Protein AF-A0A6B3HNR5-F1 (afdb_monomer_lite)

Se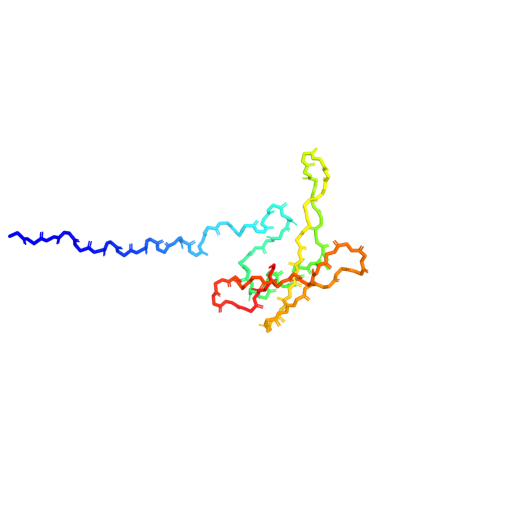condary structure (DSSP, 8-state):
-PPPPPPPP----TTS--GGGGGT--S-TTSHHHHHH--SSEEEEETTEEEEE--EESS--EE--TTT---EEPPB-TTSSEE-

Radius of gyration: 16.76 Å; chains: 1; bounding box: 57×29×33 Å

Sequence (84 aa):
MTGPEPRPARGLPHDAESPFAAYGLPGKPGTDAFWAAARAPLPVPADDGWLTLFLWRGSPADLDFESWSGPVTLRRWAATDCWY

Foldseek 3Di:
DDDDDPDPDPPPPLPDFAPCVQLVFDDRPQDPSRVVRDDPQGWDDDDPGTDTDGKDFADWDWDDDPPDDHTHTWDDDDPHRITD

Structure (mmCIF, N/CA/C/O backbone):
data_AF-A0A6B3HNR5-F1
#
_entry.id   AF-A0A6B3HNR5-F1
#
loop_
_atom_site.group_PDB
_atom_site.id
_atom_site.type_symbol
_atom_site.label_atom_id
_atom_site.label_alt_id
_atom_site.label_comp_id
_atom_site.label_asym_id
_atom_site.label_entity_id
_atom_site.label_seq_id
_atom_site.pdbx_PDB_ins_code
_atom_site.Cartn_x
_atom_site.Cartn_y
_atom_site.Cartn_z
_atom_site.occupancy
_atom_site.B_iso_or_equiv
_atom_site.auth_seq_id
_atom_site.auth_comp_id
_atom_site.auth_asym_id
_atom_site.auth_atom_id
_atom_site.pdbx_PDB_model_num
ATOM 1 N N . MET A 1 1 ? -43.205 8.704 -21.941 1.00 42.47 1 MET A N 1
ATOM 2 C CA . MET A 1 1 ? -41.749 8.650 -22.180 1.00 42.47 1 MET A CA 1
ATOM 3 C C . MET A 1 1 ? -41.048 8.813 -20.843 1.00 42.47 1 MET A C 1
ATOM 5 O O . MET A 1 1 ? -40.850 9.932 -20.397 1.00 42.47 1 MET A O 1
ATOM 9 N N . THR A 1 2 ? -40.779 7.708 -20.156 1.00 51.81 2 THR A N 1
ATOM 10 C CA . THR A 1 2 ? -39.980 7.660 -18.926 1.00 51.81 2 THR A CA 1
ATOM 11 C C . THR A 1 2 ? -38.564 7.255 -19.325 1.00 51.81 2 THR A C 1
ATOM 13 O O . THR A 1 2 ? -38.374 6.209 -19.943 1.00 51.81 2 THR A O 1
ATOM 16 N N . GLY A 1 3 ? -37.587 8.129 -19.072 1.00 49.69 3 GLY A N 1
ATOM 17 C CA . GLY A 1 3 ? -36.172 7.824 -19.296 1.00 49.69 3 GLY A CA 1
ATOM 18 C C . GLY A 1 3 ? -35.696 6.720 -18.343 1.00 49.69 3 GLY A C 1
ATOM 19 O O . GLY A 1 3 ? -36.293 6.551 -17.279 1.00 49.69 3 GLY A O 1
ATOM 20 N N . PRO A 1 4 ? -34.662 5.944 -18.707 1.00 57.56 4 PRO A N 1
ATOM 21 C CA . PRO A 1 4 ? -34.172 4.877 -17.847 1.00 57.56 4 PRO A CA 1
ATOM 22 C C . PRO A 1 4 ? -33.524 5.467 -16.589 1.00 57.56 4 PRO A C 1
ATOM 24 O O . PRO A 1 4 ? -32.705 6.382 -16.672 1.00 57.56 4 PRO A O 1
ATOM 27 N N . GLU A 1 5 ? -33.893 4.930 -15.427 1.00 53.66 5 GLU A N 1
ATOM 28 C CA . GLU A 1 5 ? -33.286 5.274 -14.142 1.00 53.66 5 GLU A CA 1
ATOM 29 C C . GLU A 1 5 ? -31.779 4.950 -14.139 1.00 53.66 5 GLU A C 1
ATOM 31 O O . GLU A 1 5 ? -31.350 3.976 -14.778 1.00 53.66 5 GLU A O 1
ATOM 36 N N . PRO A 1 6 ? -30.945 5.735 -13.428 1.00 55.12 6 PRO A N 1
ATOM 37 C CA . PRO A 1 6 ? -29.536 5.412 -13.275 1.00 55.12 6 PRO A CA 1
ATOM 38 C C . PRO A 1 6 ? -29.408 4.069 -12.555 1.00 55.12 6 PRO A C 1
ATOM 40 O O . PRO A 1 6 ? -29.871 3.888 -11.430 1.00 55.12 6 PRO A O 1
ATOM 43 N N . ARG A 1 7 ? -28.770 3.106 -13.227 1.00 54.50 7 ARG A N 1
ATOM 44 C CA . ARG A 1 7 ? -28.441 1.804 -12.642 1.00 54.50 7 ARG A CA 1
ATOM 45 C C . ARG A 1 7 ? -27.620 2.041 -11.371 1.00 54.50 7 ARG A C 1
ATOM 47 O O . ARG A 1 7 ? -26.685 2.844 -11.432 1.00 54.50 7 ARG A O 1
ATOM 54 N N . PRO A 1 8 ? -27.896 1.344 -10.254 1.00 48.72 8 PRO A N 1
ATOM 55 C CA . PRO A 1 8 ? -27.006 1.409 -9.107 1.00 48.72 8 PRO A CA 1
ATOM 56 C C . PRO A 1 8 ? -25.609 1.015 -9.583 1.00 48.72 8 PRO A C 1
ATOM 58 O O . PRO A 1 8 ? -25.444 0.010 -10.286 1.00 48.72 8 PRO A O 1
ATOM 61 N N . ALA A 1 9 ? -24.614 1.840 -9.251 1.00 56.03 9 ALA A N 1
ATOM 62 C CA . ALA A 1 9 ? -23.222 1.487 -9.455 1.00 56.03 9 ALA A CA 1
ATOM 63 C C . ALA A 1 9 ? -23.032 0.096 -8.849 1.00 56.03 9 ALA A C 1
ATOM 65 O O . ALA A 1 9 ? -23.312 -0.105 -7.667 1.00 56.03 9 ALA A O 1
ATOM 66 N N . ARG A 1 10 ? -22.644 -0.880 -9.677 1.00 48.72 10 ARG A N 1
ATOM 67 C CA . ARG A 1 10 ? -22.239 -2.200 -9.199 1.00 48.72 10 ARG A CA 1
ATOM 68 C C . ARG A 1 10 ? -21.158 -1.948 -8.162 1.00 48.72 10 ARG A C 1
ATOM 70 O O . ARG A 1 10 ? -20.044 -1.583 -8.529 1.00 48.72 10 ARG A O 1
ATOM 77 N N . GLY A 1 11 ? -21.508 -2.088 -6.885 1.00 45.91 11 GLY A N 1
ATOM 78 C CA . GLY A 1 11 ? -20.521 -2.249 -5.837 1.00 45.91 11 GLY A CA 1
ATOM 79 C C . GLY A 1 11 ? -19.661 -3.412 -6.291 1.00 45.91 11 GLY A C 1
ATOM 80 O O . GLY A 1 11 ? -20.155 -4.534 -6.406 1.00 45.91 11 GLY A O 1
ATOM 81 N N . LEU A 1 12 ? -18.424 -3.114 -6.685 1.00 51.62 12 LEU A N 1
ATOM 82 C CA . LEU A 1 12 ? -17.436 -4.147 -6.940 1.00 51.62 12 LEU A CA 1
ATOM 83 C C . LEU A 1 12 ? -17.443 -5.032 -5.690 1.00 51.62 12 LEU A C 1
ATOM 85 O O . LEU A 1 12 ? -17.475 -4.479 -4.583 1.00 51.62 12 LEU A O 1
ATOM 89 N N . PRO A 1 13 ? -17.520 -6.366 -5.833 1.00 43.34 13 PRO A N 1
ATOM 90 C CA . PRO A 1 13 ? -17.580 -7.238 -4.676 1.00 43.34 13 PRO A CA 1
ATOM 91 C C . PRO A 1 13 ? -16.443 -6.844 -3.737 1.00 43.34 13 PRO A C 1
ATOM 93 O O . PRO A 1 13 ? -15.296 -6.714 -4.154 1.00 43.34 13 PRO A O 1
ATOM 96 N N . HIS A 1 14 ? -16.765 -6.631 -2.462 1.00 50.16 14 HIS A N 1
ATOM 97 C CA . HIS A 1 14 ? -15.762 -6.375 -1.427 1.00 50.16 14 HIS A CA 1
ATOM 98 C C . HIS A 1 14 ? -14.816 -7.584 -1.224 1.00 50.16 14 HIS A C 1
ATOM 100 O O . HIS A 1 14 ? -13.892 -7.484 -0.417 1.00 50.16 14 HIS A O 1
ATOM 106 N N . ASP A 1 15 ? -15.083 -8.675 -1.956 1.00 46.75 15 ASP A N 1
ATOM 107 C CA . ASP A 1 15 ? -14.329 -9.919 -2.146 1.00 46.75 15 ASP A CA 1
ATOM 108 C C . ASP A 1 15 ? -13.475 -9.956 -3.429 1.00 46.75 15 ASP A C 1
ATOM 110 O O . ASP A 1 15 ? -12.877 -10.986 -3.734 1.00 46.75 15 ASP A O 1
ATOM 114 N N . ALA A 1 16 ? -13.407 -8.876 -4.217 1.00 51.25 16 ALA A N 1
ATOM 115 C CA . ALA A 1 16 ? -12.386 -8.792 -5.254 1.00 51.25 16 ALA A CA 1
ATOM 116 C C . ALA A 1 16 ? -11.018 -8.847 -4.563 1.00 51.25 16 ALA A C 1
ATOM 118 O O . ALA A 1 16 ? -10.762 -8.071 -3.638 1.00 51.25 16 ALA A O 1
ATOM 119 N N . GLU A 1 17 ? -10.184 -9.795 -4.987 1.00 57.38 17 GLU A N 1
ATOM 120 C CA . GLU A 1 17 ? -8.789 -9.930 -4.586 1.00 57.38 17 GLU A CA 1
ATOM 121 C C . GLU A 1 17 ? -8.160 -8.540 -4.419 1.00 57.38 17 GLU A C 1
ATOM 123 O O . GLU A 1 17 ? -8.286 -7.680 -5.296 1.00 57.38 17 GLU A O 1
ATOM 128 N N . SER A 1 18 ? -7.587 -8.283 -3.239 1.00 73.00 18 SER A N 1
ATOM 129 C CA . SER A 1 18 ? -6.984 -6.987 -2.929 1.00 73.00 18 SER A CA 1
ATOM 130 C C . SER A 1 18 ? -6.045 -6.603 -4.074 1.00 73.00 18 SER A C 1
ATOM 132 O O . SER A 1 18 ? -5.203 -7.426 -4.438 1.00 73.00 18 SER A O 1
ATOM 134 N N . PRO A 1 19 ? -6.103 -5.375 -4.625 1.00 81.19 19 PRO A N 1
ATOM 135 C CA . PRO A 1 19 ? -5.158 -4.968 -5.669 1.00 81.19 19 PRO A CA 1
ATOM 136 C C . PRO A 1 19 ? -3.704 -5.038 -5.179 1.00 81.19 19 PRO A C 1
ATOM 138 O O . PRO A 1 19 ? -2.773 -5.002 -5.978 1.00 81.19 19 PRO A O 1
ATOM 141 N N . PHE A 1 20 ? -3.503 -5.155 -3.863 1.00 91.44 20 PHE A N 1
ATOM 142 C CA . PHE A 1 20 ? -2.196 -5.298 -3.247 1.00 91.44 20 PHE A CA 1
ATOM 143 C C . PHE A 1 20 ? -1.667 -6.742 -3.226 1.00 91.44 20 PHE A C 1
ATOM 145 O O . PHE A 1 20 ? -0.525 -6.954 -2.823 1.00 91.44 20 PHE A O 1
ATOM 152 N N . ALA A 1 21 ? -2.435 -7.727 -3.707 1.00 90.12 21 ALA A N 1
ATOM 153 C CA . ALA A 1 21 ? -1.986 -9.115 -3.837 1.00 90.12 21 ALA A CA 1
ATOM 154 C C . ALA A 1 21 ? -0.753 -9.244 -4.748 1.00 90.12 21 ALA A C 1
ATOM 156 O O . ALA A 1 21 ? 0.141 -10.037 -4.460 1.00 90.12 21 ALA A O 1
ATOM 157 N N . ALA A 1 22 ? -0.639 -8.392 -5.775 1.00 90.38 22 ALA A N 1
ATOM 158 C CA . ALA A 1 22 ? 0.545 -8.312 -6.634 1.00 90.38 22 ALA A CA 1
ATOM 159 C C . ALA A 1 22 ? 1.833 -7.956 -5.864 1.00 90.38 22 ALA A C 1
ATOM 161 O O . ALA A 1 22 ? 2.920 -8.329 -6.288 1.00 90.38 22 ALA A O 1
ATOM 162 N N . TYR A 1 23 ? 1.707 -7.293 -4.710 1.00 93.44 23 TYR A N 1
ATOM 163 C CA . TYR A 1 23 ? 2.809 -6.952 -3.804 1.00 93.44 23 TYR A CA 1
ATOM 164 C C . TYR A 1 23 ? 3.009 -8.003 -2.700 1.00 93.44 23 TYR A C 1
ATOM 166 O O . TYR A 1 23 ? 3.726 -7.761 -1.731 1.00 93.44 23 TYR A O 1
ATOM 174 N N . GLY A 1 24 ? 2.347 -9.160 -2.810 1.00 91.81 24 GLY A N 1
ATOM 175 C CA . GLY A 1 24 ? 2.413 -10.241 -1.830 1.00 91.81 24 GLY A CA 1
ATOM 176 C C . GLY A 1 24 ? 1.633 -9.974 -0.542 1.00 91.81 24 GLY A C 1
ATOM 177 O O . GLY A 1 24 ? 1.869 -10.662 0.449 1.00 91.81 24 GLY A O 1
ATOM 178 N N . LEU A 1 25 ? 0.718 -8.994 -0.524 1.00 92.75 25 LEU A N 1
ATOM 179 C CA . LEU A 1 25 ? -0.081 -8.678 0.660 1.00 92.75 25 LEU A CA 1
ATOM 180 C C . LEU A 1 25 ? -1.414 -9.435 0.675 1.00 92.75 25 LEU A C 1
ATOM 182 O O . LEU A 1 25 ? -2.296 -9.132 -0.136 1.00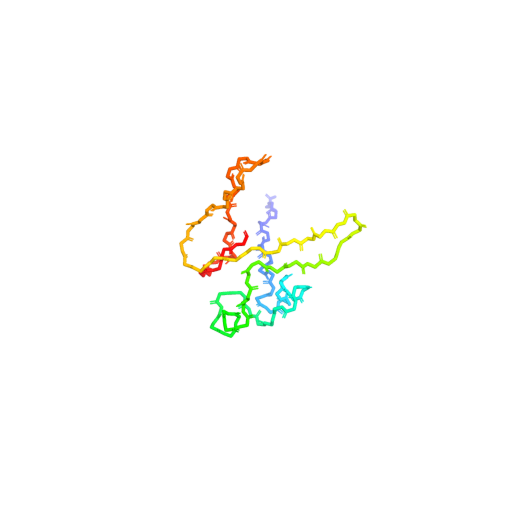 92.75 25 LEU A O 1
ATOM 186 N N . PRO A 1 26 ? -1.600 -10.385 1.611 1.00 87.81 26 PRO A N 1
ATOM 187 C CA . PRO A 1 26 ? -2.856 -11.093 1.758 1.00 87.81 26 PRO A CA 1
ATOM 188 C C . PRO A 1 26 ? -3.892 -10.256 2.516 1.00 87.81 26 PRO A C 1
ATOM 190 O O . PRO A 1 26 ? -3.576 -9.370 3.313 1.00 87.81 26 PRO A O 1
ATOM 193 N N . GLY A 1 27 ? -5.158 -10.619 2.328 1.00 89.00 27 GLY A N 1
ATOM 194 C CA . GLY A 1 27 ? -6.272 -10.035 3.064 1.00 89.00 27 GLY A CA 1
ATOM 195 C C . GLY A 1 27 ? -6.750 -8.692 2.512 1.00 89.00 27 GLY A C 1
ATOM 196 O O . GLY A 1 27 ? -6.200 -8.115 1.573 1.00 89.00 27 GLY A O 1
ATOM 197 N N . LYS A 1 28 ? -7.847 -8.205 3.094 1.00 91.81 28 LYS A N 1
ATOM 198 C CA . LYS A 1 28 ? -8.510 -6.975 2.657 1.00 91.81 28 LYS A CA 1
ATOM 199 C C . LYS A 1 28 ? -7.790 -5.747 3.229 1.00 91.81 28 LYS A C 1
ATOM 201 O O . LYS A 1 28 ? -7.532 -5.734 4.438 1.00 91.81 28 LYS A O 1
ATOM 206 N N . PRO A 1 29 ? -7.526 -4.695 2.433 1.00 94.25 29 PRO A N 1
ATOM 207 C CA . PRO A 1 29 ? -6.841 -3.512 2.937 1.00 94.25 29 PRO A CA 1
ATOM 208 C C . PRO A 1 29 ? -7.603 -2.861 4.091 1.00 94.25 29 PRO A C 1
ATOM 210 O O . PRO A 1 29 ? -8.834 -2.778 4.067 1.00 94.25 29 PRO A O 1
ATOM 213 N N . GLY A 1 30 ? -6.862 -2.431 5.109 1.00 93.25 30 GLY A N 1
ATOM 214 C CA . GLY A 1 30 ? -7.412 -1.850 6.335 1.00 93.25 30 GLY A CA 1
ATOM 215 C C . GLY A 1 30 ? -7.861 -2.858 7.401 1.00 93.25 30 GLY A C 1
ATOM 216 O O . GLY A 1 30 ? -8.347 -2.462 8.455 1.00 93.25 30 GLY A O 1
ATOM 217 N N . THR A 1 31 ? -7.723 -4.163 7.154 1.00 94.25 31 THR A N 1
ATOM 218 C CA . THR A 1 31 ? -7.941 -5.186 8.191 1.00 94.25 31 THR A CA 1
ATOM 219 C C . THR A 1 31 ? -6.675 -5.425 9.007 1.00 94.25 31 THR A C 1
ATOM 221 O O . THR A 1 31 ? -5.565 -5.212 8.523 1.00 94.25 31 THR A O 1
ATOM 224 N N . ASP A 1 32 ? -6.819 -5.936 10.229 1.00 94.38 32 ASP A N 1
ATOM 225 C CA . ASP A 1 32 ? -5.656 -6.268 11.060 1.00 94.38 32 ASP A CA 1
ATOM 226 C C . ASP A 1 32 ? -4.776 -7.353 10.427 1.00 94.38 32 ASP A C 1
ATOM 228 O O . ASP A 1 32 ? -3.557 -7.283 10.535 1.00 94.38 32 ASP A O 1
ATOM 232 N N . ALA A 1 33 ? -5.365 -8.311 9.701 1.00 91.88 33 ALA A N 1
ATOM 233 C CA . ALA A 1 33 ? -4.608 -9.323 8.961 1.00 91.88 33 ALA A CA 1
ATOM 234 C C . ALA A 1 33 ? -3.726 -8.694 7.868 1.00 91.88 33 ALA A C 1
ATOM 236 O O . ALA A 1 33 ? -2.552 -9.041 7.744 1.00 91.88 33 ALA A O 1
ATOM 237 N N . PHE A 1 34 ? -4.271 -7.726 7.124 1.00 94.62 34 PHE A N 1
ATOM 238 C CA . PHE A 1 34 ? -3.516 -6.960 6.134 1.00 94.62 34 PHE A CA 1
ATOM 239 C C . PHE A 1 34 ? -2.383 -6.164 6.793 1.00 94.62 34 PHE A C 1
ATOM 241 O O . PHE A 1 34 ? -1.238 -6.235 6.352 1.00 94.62 34 PHE A O 1
ATOM 248 N N . TRP A 1 35 ? -2.669 -5.461 7.892 1.00 95.31 35 TRP A N 1
ATOM 249 C CA . TRP A 1 35 ? -1.666 -4.664 8.601 1.00 95.31 35 TRP A CA 1
ATOM 250 C C . TRP A 1 35 ? -0.584 -5.502 9.288 1.00 95.31 35 TRP A C 1
ATOM 252 O O . TRP A 1 35 ? 0.561 -5.065 9.361 1.00 95.31 35 TRP A O 1
ATOM 262 N N . ALA A 1 36 ? -0.906 -6.713 9.744 1.00 95.25 36 ALA A N 1
ATOM 263 C CA . ALA A 1 36 ? 0.083 -7.641 10.285 1.00 95.25 36 ALA A CA 1
ATOM 264 C C . ALA A 1 36 ? 1.102 -8.076 9.214 1.00 95.25 36 ALA A C 1
ATOM 266 O O . ALA A 1 36 ? 2.300 -8.190 9.505 1.00 95.25 36 ALA A O 1
ATOM 267 N N . ALA A 1 37 ? 0.631 -8.274 7.976 1.00 93.12 37 ALA A N 1
ATOM 268 C CA . ALA A 1 37 ? 1.455 -8.638 6.825 1.00 93.12 37 ALA A CA 1
ATOM 269 C C . ALA A 1 37 ? 2.188 -7.440 6.191 1.00 93.12 37 ALA A C 1
ATOM 271 O O . ALA A 1 37 ? 3.253 -7.619 5.603 1.00 93.12 37 ALA A O 1
ATOM 272 N N . ALA A 1 38 ? 1.651 -6.224 6.321 1.00 93.12 38 ALA A N 1
ATOM 273 C CA . ALA A 1 38 ? 2.208 -5.023 5.711 1.00 93.12 38 ALA A CA 1
ATOM 274 C C . ALA A 1 38 ? 3.655 -4.738 6.163 1.00 93.12 38 ALA A C 1
ATOM 276 O O . ALA A 1 38 ? 3.975 -4.668 7.355 1.00 93.12 38 ALA A O 1
ATOM 277 N N . ARG A 1 39 ? 4.542 -4.551 5.179 1.00 90.62 39 ARG A N 1
ATOM 278 C CA . ARG A 1 39 ? 5.944 -4.130 5.335 1.00 90.62 39 ARG A CA 1
ATOM 279 C C . ARG A 1 39 ? 6.285 -3.128 4.230 1.00 90.62 39 ARG A C 1
ATOM 281 O O . ARG A 1 39 ? 6.970 -3.473 3.280 1.00 90.62 39 ARG A O 1
ATOM 288 N N . ALA A 1 40 ? 5.731 -1.920 4.312 1.00 90.31 40 ALA A N 1
ATOM 289 C CA . ALA A 1 40 ? 5.937 -0.885 3.299 1.00 90.31 40 ALA A CA 1
ATOM 290 C C . ALA A 1 40 ? 7.247 -0.095 3.530 1.00 90.31 40 ALA A C 1
ATOM 292 O O . ALA A 1 40 ? 7.631 0.090 4.688 1.00 90.31 40 ALA A O 1
ATOM 293 N N . PRO A 1 41 ? 7.903 0.412 2.467 1.00 94.75 41 PRO A N 1
ATOM 294 C CA . PRO A 1 41 ? 7.513 0.290 1.059 1.00 94.75 41 PRO A CA 1
ATOM 295 C C . PRO A 1 41 ? 7.746 -1.114 0.476 1.00 94.75 41 PRO A C 1
ATOM 297 O O . PRO A 1 41 ? 8.694 -1.800 0.848 1.00 94.75 41 PRO A O 1
ATOM 300 N N . LEU A 1 42 ? 6.878 -1.526 -0.454 1.00 95.75 42 LEU A N 1
ATOM 301 C CA . LEU A 1 42 ? 6.920 -2.830 -1.126 1.00 95.75 42 LEU A CA 1
ATOM 302 C C . LEU A 1 42 ? 7.190 -2.654 -2.624 1.00 95.75 42 LEU A C 1
ATOM 304 O O . LEU A 1 42 ? 6.267 -2.309 -3.366 1.00 95.75 42 LEU A O 1
ATOM 308 N N . PRO A 1 43 ? 8.429 -2.873 -3.082 1.00 95.56 43 PRO A N 1
ATOM 309 C CA . PRO A 1 43 ? 8.765 -2.833 -4.496 1.00 95.56 43 PRO A CA 1
ATOM 310 C C . PRO A 1 43 ? 8.479 -4.181 -5.174 1.00 95.56 43 PRO A C 1
ATOM 312 O O . PRO A 1 43 ? 8.815 -5.240 -4.643 1.00 95.56 43 PRO A O 1
ATOM 315 N N . VAL A 1 44 ? 7.915 -4.141 -6.381 1.00 95.38 44 VAL A N 1
ATOM 316 C CA . VAL A 1 44 ? 7.819 -5.289 -7.296 1.00 95.38 44 VAL A CA 1
ATOM 317 C C . VAL A 1 44 ? 8.443 -4.947 -8.651 1.00 95.38 44 VAL A C 1
ATOM 319 O O . VAL A 1 44 ? 8.388 -3.782 -9.058 1.00 95.38 44 VAL A O 1
ATOM 322 N N . PRO A 1 45 ? 9.050 -5.920 -9.358 1.00 95.69 45 PRO A N 1
ATOM 323 C CA . PRO A 1 45 ? 9.583 -5.682 -10.697 1.00 95.69 45 PRO A CA 1
ATOM 324 C C . PRO A 1 45 ? 8.490 -5.227 -11.675 1.00 95.69 45 PRO A C 1
ATOM 326 O O . PRO A 1 45 ? 7.376 -5.751 -11.652 1.00 95.69 45 PRO A O 1
ATOM 329 N N . ALA A 1 46 ? 8.828 -4.279 -12.546 1.00 93.75 46 ALA A N 1
ATOM 330 C CA . ALA A 1 46 ? 8.013 -3.800 -13.661 1.00 93.75 46 ALA A CA 1
ATOM 331 C C . ALA A 1 46 ? 8.885 -3.668 -14.926 1.00 93.75 46 ALA A C 1
ATOM 333 O O . ALA A 1 46 ? 10.106 -3.775 -14.830 1.00 93.75 46 ALA A O 1
ATOM 334 N N . ASP A 1 47 ? 8.269 -3.431 -16.090 1.00 93.19 47 ASP A N 1
ATOM 335 C CA . ASP A 1 47 ? 8.934 -3.497 -17.406 1.00 93.19 47 ASP A CA 1
ATOM 336 C C . ASP A 1 47 ? 10.271 -2.733 -17.468 1.00 93.19 47 ASP A C 1
ATOM 338 O O . ASP A 1 47 ? 11.285 -3.313 -17.847 1.00 93.19 47 ASP A O 1
ATOM 342 N N . ASP A 1 48 ? 10.294 -1.477 -17.008 1.00 92.88 48 ASP A N 1
ATOM 343 C CA . ASP A 1 48 ? 11.487 -0.613 -17.019 1.00 92.88 48 ASP A CA 1
ATOM 344 C C . ASP A 1 48 ? 11.892 -0.133 -15.611 1.00 92.88 48 ASP A C 1
ATOM 346 O O . ASP A 1 48 ? 12.395 0.977 -15.423 1.00 92.88 48 ASP A O 1
ATOM 350 N N . GLY A 1 49 ? 11.669 -0.956 -14.581 1.00 94.81 49 GLY A N 1
ATOM 351 C CA . GLY A 1 49 ? 12.105 -0.626 -13.225 1.00 94.81 49 GLY A CA 1
ATOM 352 C C . GLY A 1 49 ? 11.309 -1.319 -12.131 1.00 94.81 49 GLY A C 1
ATOM 353 O O . GLY A 1 49 ? 11.107 -2.531 -12.153 1.00 94.81 49 GLY A O 1
ATOM 354 N N . TRP A 1 50 ? 10.890 -0.537 -11.139 1.00 95.62 50 TRP A N 1
ATOM 355 C CA . TRP A 1 50 ? 10.170 -1.031 -9.972 1.00 95.62 50 TRP A CA 1
ATOM 356 C C . TRP A 1 50 ? 8.883 -0.249 -9.785 1.00 95.62 50 TRP A C 1
ATOM 358 O O . TRP A 1 50 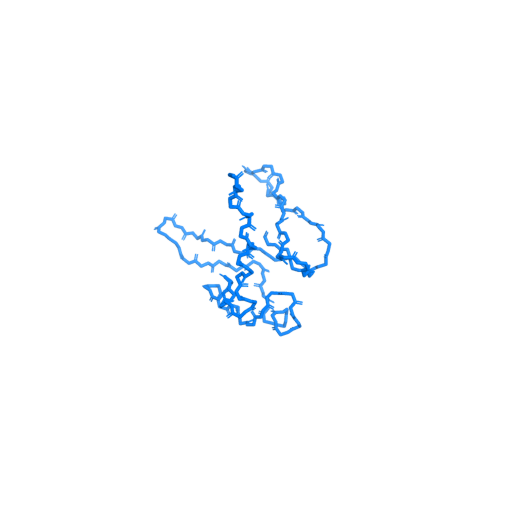? 8.880 0.982 -9.838 1.00 95.62 50 TRP A O 1
ATOM 368 N N . LEU A 1 51 ? 7.802 -0.970 -9.514 1.00 94.94 51 LEU A N 1
ATOM 369 C CA . LEU A 1 51 ? 6.575 -0.383 -9.007 1.00 94.94 51 LEU A CA 1
ATOM 370 C C . LEU A 1 51 ? 6.564 -0.551 -7.488 1.00 94.94 51 LEU A C 1
ATOM 372 O O . LEU A 1 51 ? 6.632 -1.670 -6.986 1.00 94.94 51 LEU A O 1
ATOM 376 N N . THR A 1 52 ? 6.490 0.558 -6.756 1.00 95.44 52 THR A N 1
ATOM 377 C CA . THR A 1 52 ? 6.592 0.549 -5.292 1.00 95.44 52 THR A CA 1
ATOM 378 C C . THR A 1 52 ? 5.277 0.965 -4.656 1.00 95.44 52 THR A C 1
ATOM 380 O O . THR A 1 52 ? 4.795 2.071 -4.890 1.00 95.44 52 THR A O 1
ATOM 383 N N . LEU A 1 53 ? 4.724 0.092 -3.816 1.00 96.38 53 LEU A N 1
ATOM 384 C CA . LEU A 1 53 ? 3.568 0.386 -2.977 1.00 96.38 53 LEU A CA 1
ATOM 385 C C . LEU A 1 53 ? 4.022 0.995 -1.651 1.00 96.38 53 LEU A C 1
ATOM 387 O O . LEU A 1 53 ? 4.779 0.383 -0.894 1.00 96.38 53 LEU A O 1
ATOM 391 N N . PHE A 1 54 ? 3.502 2.177 -1.347 1.00 97.00 54 PHE A N 1
ATOM 392 C CA . PHE A 1 54 ? 3.603 2.802 -0.035 1.00 97.00 54 PHE A CA 1
ATOM 393 C C . PHE A 1 54 ? 2.295 2.578 0.717 1.00 97.00 54 PHE A C 1
ATOM 395 O O . PHE A 1 54 ? 1.244 2.449 0.100 1.00 97.00 54 PHE A O 1
ATOM 402 N N . LEU A 1 55 ? 2.356 2.476 2.044 1.00 97.38 55 LEU A N 1
ATOM 403 C CA . LEU A 1 55 ? 1.170 2.271 2.870 1.00 97.38 55 LEU A CA 1
ATOM 404 C C . LEU A 1 55 ? 1.234 3.128 4.122 1.00 97.38 55 LEU A C 1
ATOM 406 O O . LEU A 1 55 ? 2.275 3.216 4.774 1.00 97.38 55 LEU A O 1
ATOM 410 N N . TRP A 1 56 ? 0.088 3.683 4.494 1.00 97.62 56 TRP A N 1
ATOM 411 C CA . TRP A 1 56 ? -0.094 4.424 5.731 1.00 97.62 56 TRP A CA 1
ATOM 412 C C . TRP A 1 56 ? -1.420 4.056 6.402 1.00 97.62 56 TRP A C 1
ATOM 414 O O . TRP A 1 56 ? -2.449 3.908 5.735 1.00 97.62 56 TRP A O 1
ATOM 424 N N . ARG A 1 57 ? -1.396 3.880 7.730 1.00 97.06 57 ARG A N 1
ATOM 425 C CA . ARG A 1 57 ? -2.570 3.509 8.533 1.00 97.06 57 ARG A CA 1
ATOM 426 C C . ARG A 1 57 ? -3.128 4.727 9.265 1.00 97.06 57 ARG A C 1
ATOM 428 O O . ARG A 1 57 ? -2.408 5.397 9.998 1.00 97.06 57 ARG A O 1
ATOM 435 N N . GLY A 1 58 ? -4.433 4.954 9.143 1.00 96.44 58 GLY A N 1
ATOM 436 C CA . GLY A 1 58 ? -5.178 5.950 9.908 1.00 96.44 58 GLY A CA 1
ATOM 437 C C . GLY A 1 58 ? -5.640 7.135 9.064 1.00 96.44 58 GLY A C 1
ATOM 438 O O . GLY A 1 58 ? -6.685 7.072 8.414 1.00 96.44 58 GLY A O 1
ATOM 439 N N . SER A 1 59 ? -4.905 8.241 9.139 1.00 96.62 59 SER A N 1
ATOM 440 C CA . SER A 1 59 ? -5.281 9.554 8.596 1.00 96.62 59 SER A CA 1
ATOM 441 C C . SER A 1 59 ? -4.732 9.809 7.184 1.00 96.62 59 SER A C 1
ATOM 443 O O . SER A 1 59 ? -3.816 9.102 6.770 1.00 96.62 59 SER A O 1
ATOM 445 N N . PRO A 1 60 ? -5.230 10.838 6.464 1.00 97.38 60 PRO A N 1
ATOM 446 C CA . PRO A 1 60 ? -4.578 11.312 5.244 1.00 97.38 60 PRO A CA 1
ATOM 447 C C . PRO A 1 60 ? -3.089 11.594 5.481 1.00 97.38 60 PRO A C 1
ATOM 449 O O . PRO A 1 60 ? -2.724 12.069 6.562 1.00 97.38 60 PRO A O 1
ATOM 452 N N . ALA A 1 61 ? -2.258 11.296 4.485 1.00 96.44 61 ALA A N 1
ATOM 453 C CA . ALA A 1 61 ? -0.816 11.510 4.525 1.00 96.44 61 ALA A CA 1
ATOM 454 C C . ALA A 1 61 ? -0.258 11.752 3.115 1.00 96.44 61 ALA A C 1
ATOM 456 O O . ALA A 1 61 ? -0.840 11.309 2.121 1.00 96.44 61 ALA A O 1
ATOM 457 N N . ASP A 1 62 ? 0.883 12.434 3.062 1.00 95.94 62 ASP A N 1
ATOM 458 C CA . ASP A 1 62 ? 1.626 12.739 1.844 1.00 95.94 62 ASP A CA 1
ATOM 459 C C . ASP A 1 62 ? 2.998 12.050 1.889 1.00 95.94 62 ASP A C 1
ATOM 461 O O . ASP A 1 62 ? 3.611 11.937 2.954 1.00 95.94 62 ASP A O 1
ATOM 465 N N . LEU A 1 63 ? 3.487 11.594 0.736 1.00 93.94 63 LEU A N 1
ATOM 466 C CA . LEU A 1 63 ? 4.872 11.161 0.556 1.00 93.94 63 LEU A CA 1
ATOM 467 C C . LEU A 1 63 ? 5.699 12.333 0.059 1.00 93.94 63 LEU A C 1
ATOM 469 O O . LEU A 1 63 ? 5.404 12.886 -1.000 1.00 93.94 63 LEU A O 1
ATOM 473 N N . ASP A 1 64 ? 6.753 12.664 0.789 1.00 93.56 64 ASP A N 1
ATOM 474 C CA . ASP A 1 64 ? 7.742 13.633 0.341 1.00 93.56 64 ASP A CA 1
ATOM 475 C C . ASP A 1 64 ? 8.998 12.900 -0.136 1.00 93.56 64 ASP A C 1
ATOM 477 O O . ASP A 1 64 ? 9.534 12.040 0.568 1.00 93.56 64 ASP A O 1
ATOM 481 N N . PHE A 1 65 ? 9.447 13.210 -1.350 1.00 90.75 65 PHE A N 1
ATOM 482 C CA . PHE A 1 65 ? 10.657 12.633 -1.922 1.00 90.75 65 PHE A CA 1
ATOM 483 C C . PHE A 1 65 ? 11.703 13.729 -2.072 1.00 90.75 65 PHE A C 1
ATOM 485 O O . PHE A 1 65 ? 11.561 14.619 -2.906 1.00 90.75 65 PHE A O 1
ATOM 492 N N . GLU A 1 66 ? 12.804 13.603 -1.333 1.00 85.75 66 GLU A N 1
ATOM 493 C CA . GLU A 1 66 ? 13.776 14.681 -1.097 1.00 85.75 66 GLU A CA 1
ATOM 494 C C . GLU A 1 66 ? 14.384 15.337 -2.351 1.00 85.75 66 GLU A C 1
ATOM 496 O O . GLU A 1 66 ? 14.959 16.417 -2.253 1.00 85.75 66 GLU A O 1
ATOM 501 N N . SER A 1 67 ? 14.344 14.693 -3.522 1.00 80.50 67 SER A N 1
ATOM 502 C CA . SER A 1 67 ? 15.198 15.088 -4.654 1.00 80.50 67 SER A CA 1
ATOM 503 C C . SER A 1 67 ? 14.512 15.284 -6.004 1.00 80.50 67 SER A C 1
ATOM 505 O O . SER A 1 67 ? 15.175 15.755 -6.926 1.00 80.50 67 SER A O 1
ATOM 507 N N . TRP A 1 68 ? 13.242 14.911 -6.188 1.00 67.31 68 TRP A N 1
ATOM 508 C CA . TRP A 1 68 ? 12.726 14.771 -7.563 1.00 67.31 68 TRP A CA 1
ATOM 509 C C . TRP A 1 68 ? 11.224 14.967 -7.776 1.00 67.31 68 TRP A C 1
ATOM 511 O O . TRP A 1 68 ? 10.821 15.198 -8.916 1.00 67.31 68 TRP A O 1
ATOM 521 N N . SER A 1 69 ? 10.393 14.938 -6.731 1.00 80.12 69 SER A N 1
ATOM 522 C CA . SER A 1 69 ? 8.959 15.206 -6.861 1.00 80.12 69 SER A CA 1
ATOM 523 C C . SER A 1 69 ? 8.497 16.218 -5.822 1.00 80.12 69 SER A C 1
ATOM 525 O O . SER A 1 69 ? 9.085 16.341 -4.754 1.00 80.12 69 SER A O 1
ATOM 527 N N . GLY A 1 70 ? 7.404 16.921 -6.123 1.00 90.38 70 GLY A N 1
ATOM 528 C CA . GLY A 1 70 ? 6.608 17.517 -5.054 1.00 90.38 70 GLY A CA 1
ATOM 529 C C . GLY A 1 70 ? 5.945 16.426 -4.197 1.00 90.38 70 GLY A C 1
ATOM 530 O O . GLY A 1 70 ? 5.964 15.252 -4.593 1.00 90.38 70 GLY A O 1
ATOM 531 N N . PRO A 1 71 ? 5.333 16.800 -3.061 1.00 92.94 71 PRO A N 1
ATOM 532 C CA . PRO A 1 71 ? 4.607 15.859 -2.220 1.00 92.94 71 PRO A CA 1
ATOM 533 C C . PRO A 1 71 ? 3.518 15.115 -3.001 1.00 92.94 71 PRO A C 1
ATOM 535 O O . PRO A 1 71 ? 2.790 15.712 -3.799 1.00 92.94 71 PRO A O 1
ATOM 538 N N . VAL A 1 72 ? 3.396 13.811 -2.761 1.00 94.62 72 VAL A N 1
ATOM 539 C CA . VAL A 1 72 ? 2.396 12.941 -3.389 1.00 94.62 72 VAL A CA 1
ATOM 540 C C . VAL A 1 72 ? 1.366 12.527 -2.346 1.00 94.62 72 VAL A C 1
ATOM 542 O O . VAL A 1 72 ? 1.671 11.756 -1.437 1.00 94.62 72 VAL A O 1
ATOM 545 N N . THR A 1 73 ? 0.133 13.013 -2.487 1.00 96.56 73 THR A N 1
ATOM 546 C CA . THR A 1 73 ? -0.963 12.666 -1.575 1.00 96.56 73 THR A CA 1
ATOM 547 C C . THR A 1 73 ? -1.411 11.224 -1.764 1.00 96.56 73 THR A C 1
ATOM 549 O O . THR A 1 73 ? -1.806 10.822 -2.863 1.00 96.5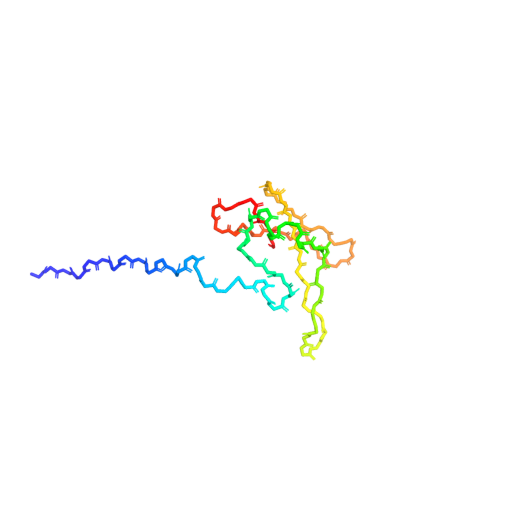6 73 THR A O 1
ATOM 552 N N . LEU A 1 74 ? -1.405 10.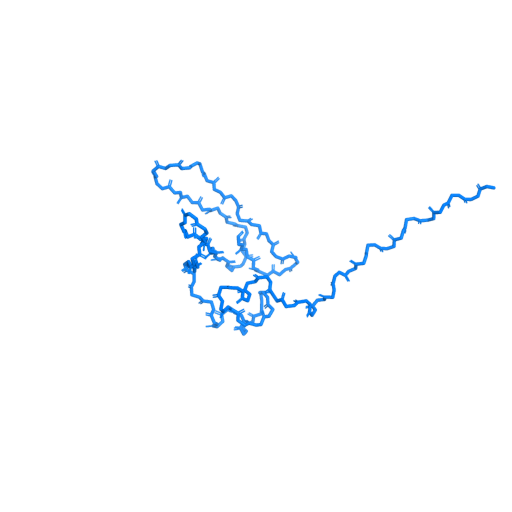462 -0.670 1.00 96.81 74 LEU A N 1
ATOM 553 C CA . LEU A 1 74 ? -1.872 9.081 -0.663 1.00 96.81 74 LEU A CA 1
ATOM 554 C C . LEU A 1 74 ? -3.387 9.012 -0.864 1.00 96.81 74 LEU A C 1
ATOM 556 O O . LEU A 1 74 ? -4.162 9.853 -0.398 1.00 96.81 74 LEU A O 1
ATOM 560 N N . ARG A 1 75 ? -3.839 7.954 -1.531 1.00 96.44 75 ARG A N 1
ATOM 561 C CA . ARG A 1 75 ? -5.254 7.696 -1.789 1.00 96.44 75 ARG A CA 1
ATOM 562 C C . ARG A 1 75 ? -5.813 6.773 -0.723 1.00 96.44 75 ARG A C 1
ATOM 564 O O . ARG A 1 75 ? -5.234 5.745 -0.388 1.00 96.44 75 ARG A O 1
ATOM 571 N N . ARG A 1 76 ? -7.005 7.099 -0.2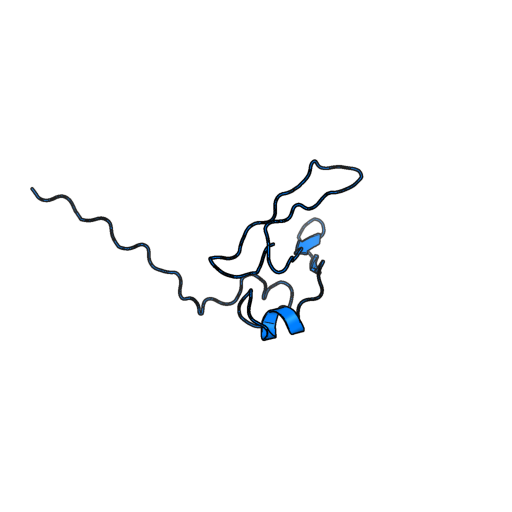24 1.00 96.56 76 ARG A N 1
ATOM 572 C CA . ARG A 1 76 ? -7.712 6.229 0.716 1.00 96.56 76 ARG A CA 1
ATOM 573 C C . ARG A 1 76 ? -8.311 5.026 -0.006 1.00 96.56 76 ARG A C 1
ATOM 575 O O . ARG A 1 76 ? -9.031 5.178 -0.996 1.00 96.56 76 ARG A O 1
ATOM 582 N N . TRP A 1 77 ? -8.083 3.828 0.521 1.00 94.50 77 TRP A N 1
ATOM 583 C CA . TRP A 1 77 ? -8.792 2.634 0.083 1.00 94.50 77 TRP A CA 1
ATOM 584 C C . TRP A 1 77 ? -10.207 2.605 0.670 1.00 94.50 77 TRP A C 1
ATOM 586 O O . TRP A 1 77 ? -10.405 2.304 1.853 1.00 94.50 77 TRP A O 1
ATOM 596 N N . ALA A 1 78 ? -11.204 2.901 -0.169 1.00 91.50 78 ALA A N 1
ATOM 597 C CA . ALA A 1 78 ? -12.615 2.956 0.216 1.00 91.50 78 ALA A CA 1
ATOM 598 C C . ALA A 1 78 ? -12.823 3.750 1.531 1.00 91.50 78 ALA A C 1
ATOM 600 O O . ALA A 1 78 ? -12.228 4.807 1.727 1.00 91.50 78 ALA A O 1
ATOM 601 N N . ALA A 1 79 ? -13.659 3.250 2.444 1.00 92.88 79 ALA A N 1
ATOM 602 C CA . ALA A 1 79 ? -13.889 3.843 3.764 1.00 92.88 79 ALA A CA 1
ATOM 603 C C . ALA A 1 79 ? -12.998 3.233 4.875 1.00 92.88 79 ALA A C 1
ATOM 605 O O . ALA A 1 79 ? -13.369 3.271 6.045 1.00 92.88 79 ALA A O 1
ATOM 606 N N . THR A 1 80 ? -11.847 2.641 4.533 1.00 95.00 80 THR A N 1
ATOM 607 C CA . THR A 1 80 ? -10.954 1.955 5.498 1.00 95.00 80 THR A CA 1
ATOM 608 C C . THR A 1 80 ? -9.917 2.900 6.106 1.00 95.00 80 THR A C 1
ATOM 610 O O . THR A 1 80 ? -9.889 4.076 5.763 1.00 95.00 80 THR A O 1
ATOM 613 N N . ASP A 1 81 ? -9.063 2.434 7.014 1.00 96.25 81 ASP A N 1
ATOM 614 C CA . ASP A 1 81 ? -7.925 3.208 7.529 1.00 96.25 81 ASP A CA 1
ATOM 615 C C . ASP A 1 81 ? -6.662 3.083 6.651 1.00 96.25 81 ASP A C 1
ATOM 617 O O . ASP A 1 81 ? -5.596 3.531 7.056 1.00 96.25 81 ASP A O 1
ATOM 621 N N . CYS A 1 82 ? -6.758 2.482 5.461 1.00 97.12 82 CYS A N 1
ATOM 622 C CA . CYS A 1 82 ? -5.626 2.244 4.569 1.00 97.12 82 CYS A CA 1
ATOM 623 C C . CYS A 1 82 ? -5.457 3.348 3.526 1.00 97.12 82 CYS A C 1
ATOM 625 O O . CYS A 1 82 ? -6.375 3.634 2.753 1.00 97.12 82 CYS A O 1
ATOM 627 N N . TRP A 1 83 ? -4.250 3.902 3.474 1.00 97.44 83 TRP A N 1
ATOM 628 C CA . TRP A 1 83 ? -3.796 4.905 2.517 1.00 97.44 83 TRP A CA 1
ATOM 629 C C . TRP A 1 83 ? -2.615 4.349 1.722 1.00 97.44 83 TRP A C 1
ATOM 631 O O . TRP A 1 83 ? -1.780 3.664 2.314 1.00 97.44 83 TRP A O 1
ATOM 641 N N . TYR A 1 84 ? -2.575 4.598 0.410 1.00 96.25 84 TYR A N 1
ATOM 642 C CA . TYR A 1 84 ? -1.579 4.045 -0.516 1.00 96.25 84 TYR A CA 1
ATOM 643 C C . TYR A 1 84 ? -1.217 4.988 -1.665 1.00 96.25 84 TYR A C 1
ATOM 645 O O . TYR A 1 84 ? -2.016 5.917 -1.939 1.00 96.25 84 TYR A O 1
#

pLDDT: mean 84.3, std 17.65, range [42.47, 97.62]